Protein AF-A0A0S7EVQ6-F1 (afdb_monomer)

Nearest PDB structures (foldseek):
  8j07-assembly1_7  TM=9.506E-01  e=8.232E-16  Homo sapiens
  8glv-assembly1_Eb  TM=9.507E-01  e=3.143E-10  Chlamydomonas reinhardtii
  8th8-assembly1_H  TM=8.876E-01  e=1.339E-09  Tetrahymena thermophila
  4fgq-assembly1_A  TM=6.217E-01  e=2.090E+00  Legionella pneumophila subsp. pneumophila str. Philadelphia 1

Mean predicted aligned error: 7.77 Å

InterPro domains:
  IPR033551 Dynein regulatory complex subunit 7 [PTHR35249] (19-165)

Secondary structure (DSSP, 8-state):
------------TTSSGGGS-GGGT---HHHHHHHHHHHHHHHHHHHH-TTSPPP-SS-B-TTS-B--GGGG--------TT--SHHHHHHHHHHH-EE---SSTTS--SB---HHHHHHHTEE-HHHHHHHHHHHHHHTT-----------HHHHTT--TT---

Structure (mmCIF, N/CA/C/O backbone):
data_AF-A0A0S7EVQ6-F1
#
_entry.id   AF-A0A0S7EVQ6-F1
#
loop_
_atom_site.group_PDB
_atom_site.id
_atom_site.type_symbol
_atom_site.label_atom_id
_atom_site.label_alt_id
_atom_site.label_comp_id
_atom_site.label_asym_id
_atom_site.label_entity_id
_atom_site.label_seq_id
_atom_site.pdbx_PDB_ins_code
_atom_site.Cartn_x
_atom_site.Cartn_y
_atom_site.Cartn_z
_atom_site.occupancy
_atom_site.B_iso_or_equiv
_atom_site.auth_seq_id
_atom_site.auth_comp_id
_atom_site.auth_asym_id
_atom_site.auth_atom_id
_atom_site.pdbx_PDB_model_num
ATOM 1 N N . MET A 1 1 ? 30.808 -33.243 37.752 1.00 41.38 1 MET A N 1
ATOM 2 C CA . MET A 1 1 ? 29.578 -32.917 37.010 1.00 41.38 1 MET A CA 1
ATOM 3 C C . MET A 1 1 ? 29.299 -31.457 37.298 1.00 41.38 1 MET A C 1
ATOM 5 O O . MET A 1 1 ? 28.732 -31.145 38.333 1.00 41.38 1 MET A O 1
ATOM 9 N N . VAL A 1 2 ? 29.900 -30.579 36.496 1.00 36.91 2 VAL A N 1
ATOM 10 C CA . VAL A 1 2 ? 29.702 -29.131 36.600 1.00 36.91 2 VAL A CA 1
ATOM 11 C C . VAL A 1 2 ? 28.429 -28.853 35.814 1.00 36.91 2 VAL A C 1
ATOM 13 O O . VAL A 1 2 ? 28.379 -29.162 34.627 1.00 36.91 2 VAL A O 1
ATOM 16 N N . MET A 1 3 ? 27.391 -28.408 36.514 1.00 37.72 3 MET A N 1
ATOM 17 C CA . MET A 1 3 ? 26.160 -27.918 35.906 1.00 37.72 3 MET A CA 1
ATOM 18 C C . MET A 1 3 ? 26.523 -26.588 35.247 1.00 37.72 3 MET A C 1
ATOM 20 O O . MET A 1 3 ? 26.831 -25.630 35.948 1.00 37.72 3 MET A O 1
ATOM 24 N N . LEU A 1 4 ? 26.612 -26.579 33.919 1.00 42.66 4 LEU A N 1
ATOM 25 C CA . LEU A 1 4 ? 26.649 -25.342 33.152 1.00 42.66 4 LEU A CA 1
ATOM 26 C C . LEU A 1 4 ? 25.225 -24.791 33.204 1.00 42.66 4 LEU A C 1
ATOM 28 O O . LEU A 1 4 ? 24.315 -25.401 32.649 1.00 42.66 4 LEU A O 1
ATOM 32 N N . GLU A 1 5 ? 25.031 -23.726 33.974 1.00 43.53 5 GLU A N 1
ATOM 33 C CA . GLU A 1 5 ? 23.829 -22.906 33.890 1.00 43.53 5 GLU A CA 1
ATOM 34 C C . GLU A 1 5 ? 23.879 -22.214 32.524 1.00 43.53 5 GLU A C 1
ATOM 36 O O . GLU A 1 5 ? 24.819 -21.479 32.226 1.00 43.53 5 GLU A O 1
ATOM 41 N N . GLU A 1 6 ? 22.930 -22.562 31.656 1.00 42.75 6 GLU A N 1
ATOM 42 C CA . GLU A 1 6 ? 22.693 -21.863 30.398 1.00 42.75 6 GLU A CA 1
ATOM 43 C C . GLU A 1 6 ? 22.116 -20.488 30.756 1.00 42.75 6 GLU A C 1
ATOM 45 O O . GLU A 1 6 ? 21.001 -20.387 31.266 1.00 42.75 6 GLU A O 1
ATOM 50 N N . GLU A 1 7 ? 22.914 -19.436 30.568 1.00 41.28 7 GLU A N 1
ATOM 51 C CA . GLU A 1 7 ? 22.431 -18.057 30.575 1.00 41.28 7 GLU A CA 1
ATOM 52 C C . GLU A 1 7 ? 21.547 -17.871 29.332 1.00 41.28 7 GLU A C 1
ATOM 54 O O . GLU A 1 7 ? 22.030 -17.920 28.201 1.00 41.28 7 GLU A O 1
ATOM 59 N N . GLU A 1 8 ? 20.237 -17.712 29.539 1.00 41.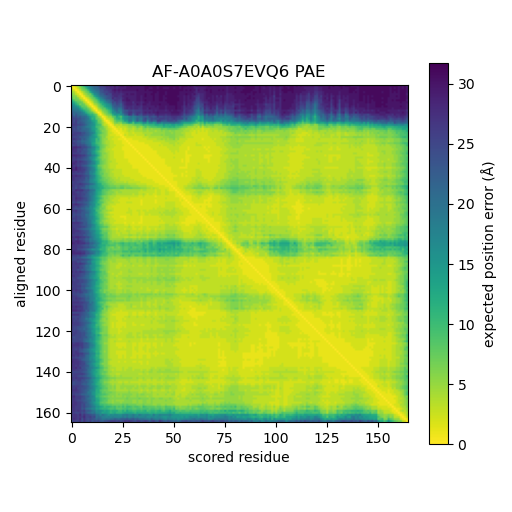69 8 GLU A N 1
ATOM 60 C CA . GLU A 1 8 ? 19.323 -17.223 28.506 1.00 41.69 8 GLU A CA 1
ATOM 61 C C . GLU A 1 8 ? 19.697 -15.766 28.193 1.00 41.69 8 GLU A C 1
ATOM 63 O O . GLU A 1 8 ? 19.465 -14.859 28.995 1.00 41.69 8 GLU A O 1
ATOM 68 N N . GLU A 1 9 ? 20.315 -15.544 27.032 1.00 39.81 9 GLU A N 1
ATOM 69 C CA . GLU A 1 9 ? 20.473 -14.213 26.448 1.00 39.81 9 GLU A CA 1
ATOM 70 C C . GLU A 1 9 ? 19.084 -13.698 26.028 1.00 39.81 9 GLU A C 1
ATOM 72 O O . GLU A 1 9 ? 18.584 -14.002 24.945 1.00 39.81 9 GLU A O 1
ATOM 77 N N . GLU A 1 10 ? 18.432 -12.922 26.899 1.00 42.91 10 GLU A N 1
ATOM 78 C CA . GLU A 1 10 ? 17.358 -12.015 26.486 1.00 42.91 10 GLU A CA 1
ATOM 79 C C . GLU A 1 10 ? 17.981 -10.913 25.610 1.00 42.91 10 GLU A C 1
ATOM 81 O O . GLU A 1 10 ? 18.493 -9.909 26.110 1.00 42.91 10 GLU A O 1
ATOM 86 N N . GLU A 1 11 ? 17.997 -11.125 24.290 1.00 45.09 11 GLU A N 1
ATOM 87 C CA . GLU A 1 11 ? 18.403 -10.100 23.325 1.00 45.09 11 GLU A CA 1
ATOM 88 C C . GLU A 1 11 ? 17.513 -8.846 23.460 1.00 45.09 11 GL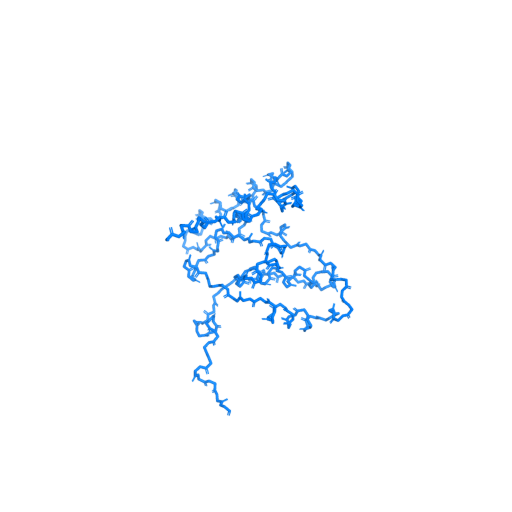U A C 1
ATOM 90 O O . GLU A 1 11 ? 16.284 -8.903 23.520 1.00 45.09 11 GLU A O 1
ATOM 95 N N . GLU A 1 12 ? 18.168 -7.687 23.538 1.00 45.75 12 GLU A N 1
ATOM 96 C CA . GLU A 1 12 ? 17.603 -6.367 23.826 1.00 45.75 12 GLU A CA 1
ATOM 97 C C . GLU A 1 12 ? 16.558 -5.875 22.792 1.00 45.75 12 GLU A C 1
ATOM 99 O O . GLU A 1 12 ? 16.863 -5.088 21.895 1.00 45.75 12 GLU A O 1
ATOM 104 N N . ASP A 1 13 ? 15.279 -6.207 22.977 1.00 45.25 13 ASP A N 1
ATOM 105 C CA . ASP A 1 13 ? 14.161 -5.692 22.154 1.00 45.25 13 ASP A CA 1
ATOM 106 C C . ASP A 1 13 ? 13.748 -4.227 22.469 1.00 45.25 13 ASP A C 1
ATOM 108 O O . ASP A 1 13 ? 12.802 -3.675 21.900 1.00 45.25 13 ASP A O 1
ATOM 112 N N . VAL A 1 14 ? 14.445 -3.544 23.383 1.00 47.75 14 VAL A N 1
ATOM 113 C CA . VAL A 1 14 ? 13.978 -2.277 23.993 1.00 47.75 14 VAL A CA 1
ATOM 114 C C . VAL A 1 14 ? 14.429 -1.010 23.233 1.00 47.75 14 VAL A C 1
ATOM 116 O O . VAL A 1 14 ? 13.943 0.088 23.504 1.00 47.75 14 VAL A O 1
ATOM 119 N N . SER A 1 15 ? 15.310 -1.106 22.232 1.00 54.78 15 SER A N 1
ATOM 120 C CA . SER A 1 15 ? 15.931 0.078 21.598 1.00 54.78 15 SER A CA 1
ATOM 121 C C . SER A 1 15 ? 15.281 0.562 20.288 1.00 54.78 15 SER A C 1
ATOM 123 O O . SER A 1 15 ? 15.458 1.719 19.900 1.00 54.78 15 SER A O 1
ATOM 125 N N . ILE A 1 16 ? 14.495 -0.276 19.606 1.00 56.53 16 ILE A N 1
ATOM 126 C CA . ILE A 1 16 ? 13.995 0.020 18.249 1.00 56.53 16 ILE A CA 1
ATOM 127 C C . ILE A 1 16 ? 12.686 0.814 18.282 1.00 56.53 16 ILE A C 1
ATOM 129 O O . ILE A 1 16 ? 12.425 1.615 17.376 1.00 56.53 16 ILE A O 1
ATOM 133 N N . ASP A 1 17 ? 11.883 0.660 19.340 1.00 56.53 17 ASP A N 1
ATOM 134 C CA . ASP A 1 17 ? 10.560 1.281 19.386 1.00 56.53 17 ASP A CA 1
ATOM 135 C C . ASP A 1 17 ? 10.625 2.827 19.469 1.00 56.53 17 ASP A C 1
ATOM 137 O O . ASP A 1 17 ? 9.714 3.535 19.037 1.00 56.53 17 ASP A O 1
ATOM 141 N N . LEU A 1 18 ? 11.751 3.367 19.950 1.00 61.62 18 LEU A N 1
ATOM 142 C CA . LEU A 1 18 ? 12.025 4.807 20.066 1.00 61.62 18 LEU A CA 1
ATOM 143 C C . LEU A 1 18 ? 12.422 5.479 18.738 1.00 61.62 18 LEU A C 1
ATOM 145 O O . LEU A 1 18 ? 12.357 6.702 18.634 1.00 61.62 18 LEU A O 1
ATOM 149 N N . LEU A 1 19 ? 12.827 4.708 17.723 1.00 75.44 19 LEU A N 1
ATOM 150 C CA . LEU A 1 19 ? 13.239 5.229 16.409 1.00 75.44 19 LEU A CA 1
ATOM 151 C C . LEU A 1 19 ? 12.075 5.346 15.419 1.00 75.44 19 LEU A C 1
ATOM 153 O O . LEU A 1 19 ? 12.250 5.851 14.308 1.00 75.44 19 LEU A O 1
ATOM 157 N N . ILE A 1 20 ? 10.892 4.860 15.790 1.00 79.44 20 ILE A N 1
ATOM 158 C CA . ILE A 1 20 ? 9.725 4.868 14.915 1.00 79.44 20 ILE A CA 1
ATOM 159 C C . ILE A 1 20 ? 9.053 6.239 14.983 1.00 79.44 20 ILE A C 1
ATOM 161 O O . ILE A 1 20 ? 8.691 6.690 16.071 1.00 79.44 20 ILE A O 1
ATOM 165 N N . PRO A 1 21 ? 8.820 6.890 13.831 1.00 85.75 21 PRO A N 1
ATOM 166 C CA . PRO A 1 21 ? 8.101 8.151 13.787 1.00 85.75 21 PRO A CA 1
ATOM 167 C C . PRO A 1 21 ? 6.714 8.072 14.437 1.00 85.75 21 PRO A C 1
ATOM 169 O O . PRO A 1 21 ? 5.920 7.182 14.133 1.00 85.75 21 PRO A O 1
ATOM 172 N N . GLU A 1 22 ? 6.390 9.085 15.239 1.00 87.56 22 GLU A N 1
ATOM 173 C CA . GLU A 1 22 ? 5.087 9.254 15.898 1.00 87.56 22 GLU A CA 1
ATOM 174 C C . GLU A 1 22 ? 3.863 9.074 14.970 1.00 87.56 22 GLU A C 1
ATOM 176 O O . GLU A 1 22 ? 2.893 8.443 15.393 1.00 87.56 22 GLU A O 1
ATOM 181 N N . PRO A 1 23 ? 3.882 9.500 13.684 1.00 88.31 23 PRO A N 1
ATOM 182 C CA . PRO A 1 23 ? 2.758 9.281 12.772 1.00 88.31 23 PRO A CA 1
ATOM 183 C C . PRO A 1 23 ? 2.382 7.814 12.542 1.00 88.31 23 PRO A C 1
ATOM 185 O O . PRO A 1 23 ? 1.293 7.555 12.040 1.00 88.31 23 PRO A O 1
ATOM 188 N N . TYR A 1 24 ? 3.244 6.847 12.862 1.00 88.31 24 TYR A N 1
ATOM 189 C CA . TYR A 1 24 ? 2.884 5.430 12.799 1.00 88.31 24 TYR A CA 1
ATOM 190 C C . TYR A 1 24 ? 2.087 4.968 14.023 1.00 88.31 24 TYR A C 1
ATOM 192 O O . TYR A 1 24 ? 1.304 4.028 13.909 1.00 88.31 24 TYR A O 1
ATOM 200 N N . LYS A 1 25 ? 2.249 5.639 15.168 1.00 92.06 25 LYS A N 1
ATOM 201 C CA . LYS A 1 25 ? 1.649 5.262 16.455 1.00 92.06 25 LYS A CA 1
ATOM 202 C C . LYS A 1 25 ? 0.397 6.065 16.798 1.00 92.06 25 LYS A C 1
ATOM 204 O O . LYS A 1 25 ? -0.419 5.617 17.599 1.00 92.06 25 LYS A O 1
ATOM 209 N N . SER A 1 26 ? 0.205 7.221 16.170 1.00 94.12 26 SER A N 1
ATOM 210 C CA . SER A 1 26 ? -0.959 8.069 16.406 1.00 94.12 26 SER A CA 1
ATOM 211 C C . SER A 1 26 ? -1.499 8.705 15.124 1.00 94.12 26 SER A C 1
ATOM 213 O O . SER A 1 26 ? -0.855 8.725 14.070 1.00 94.12 26 SER A O 1
ATOM 215 N N . ASN A 1 27 ? -2.745 9.177 15.200 1.00 95.38 27 ASN A N 1
ATOM 216 C CA . ASN A 1 27 ? -3.388 9.965 14.156 1.00 95.38 27 ASN A CA 1
ATOM 217 C C . ASN A 1 27 ? -3.464 11.427 14.593 1.00 95.38 27 ASN A C 1
ATOM 219 O O . ASN A 1 27 ? -3.763 11.745 15.740 1.00 95.38 27 ASN A O 1
ATOM 223 N N . SER A 1 28 ? -3.229 12.326 13.649 1.00 95.75 28 SER A N 1
ATOM 224 C CA . SER A 1 28 ? -3.575 13.735 13.783 1.00 95.75 28 SER A CA 1
ATOM 225 C C . SER A 1 28 ? -5.091 13.940 13.693 1.00 95.75 28 SER A C 1
ATOM 227 O O . SER A 1 28 ? -5.798 13.147 13.075 1.00 95.75 28 SER A O 1
ATOM 229 N N . GLN A 1 29 ? -5.591 15.077 14.191 1.00 96.75 29 GLN A N 1
ATOM 230 C CA . GLN A 1 29 ? -7.016 15.443 14.079 1.00 96.75 29 GLN A CA 1
ATOM 231 C C . GLN A 1 29 ? -7.532 15.418 12.627 1.00 96.75 29 GLN A C 1
ATOM 233 O O . GLN A 1 29 ? -8.691 15.106 12.369 1.00 96.75 29 GLN A O 1
ATOM 238 N N . LYS A 1 30 ? -6.664 15.735 11.653 1.00 95.75 30 LYS A N 1
ATOM 239 C CA . LYS A 1 30 ? -7.008 15.673 10.225 1.00 95.75 30 LYS A CA 1
ATOM 240 C C . LYS A 1 30 ? -7.171 14.233 9.739 1.00 95.75 30 LYS A C 1
ATOM 242 O O . LYS A 1 30 ? -8.085 13.962 8.967 1.00 95.75 30 LYS A O 1
ATOM 247 N N . GLU A 1 31 ? -6.292 13.328 10.169 1.00 95.88 31 GLU A N 1
ATOM 248 C CA . GLU A 1 31 ? -6.392 11.900 9.846 1.00 95.88 31 GLU A CA 1
ATOM 249 C C . GLU A 1 31 ? -7.622 11.274 10.508 1.00 95.88 31 GLU A C 1
ATOM 251 O O . GLU A 1 31 ? -8.333 10.521 9.851 1.00 95.88 31 GLU A O 1
ATOM 256 N N . GLU A 1 32 ? -7.923 11.628 11.760 1.00 97.25 32 GLU A N 1
ATOM 257 C CA . GLU A 1 32 ? -9.134 11.170 12.454 1.00 97.25 32 GLU A CA 1
ATOM 258 C C . GLU A 1 32 ? -10.403 11.585 11.708 1.00 97.25 32 GLU A C 1
ATOM 260 O O . GLU A 1 32 ? -11.241 10.737 11.402 1.00 97.25 32 GLU A O 1
ATOM 265 N N . HIS A 1 33 ? -10.508 12.857 11.316 1.00 97.25 33 HIS A N 1
ATOM 266 C CA . HIS A 1 33 ? -11.653 13.329 10.542 1.00 97.25 33 HIS A CA 1
ATOM 267 C C . HIS A 1 33 ? -11.785 12.608 9.191 1.00 97.25 33 HIS A C 1
ATOM 269 O O . HIS A 1 33 ? -12.882 12.257 8.756 1.00 97.25 33 HIS A O 1
ATOM 275 N N . LEU A 1 34 ? -10.662 12.335 8.526 1.00 96.69 34 LEU A N 1
ATOM 276 C CA . LEU A 1 34 ? -10.659 11.600 7.266 1.00 96.69 34 LEU A CA 1
ATOM 277 C C . LEU A 1 34 ? -11.125 10.146 7.458 1.00 96.69 34 LEU A C 1
ATOM 279 O O . LEU A 1 34 ? -11.878 9.627 6.632 1.00 96.69 34 LEU A O 1
ATOM 283 N N . LEU A 1 35 ? -10.737 9.500 8.560 1.00 97.25 35 LEU A N 1
ATOM 284 C CA . LEU A 1 35 ? -11.214 8.163 8.918 1.00 97.25 35 LEU A CA 1
ATOM 285 C C . LEU A 1 35 ? -12.725 8.144 9.176 1.00 97.25 35 LEU A C 1
ATOM 287 O O . LEU A 1 35 ? -13.394 7.227 8.707 1.00 97.25 35 LEU A O 1
ATOM 291 N N . GLU A 1 36 ? -13.281 9.154 9.850 1.00 97.56 36 GLU A N 1
ATOM 292 C CA . GLU A 1 36 ? -14.735 9.287 10.040 1.00 97.56 36 GLU A CA 1
ATOM 293 C C . GLU A 1 36 ? -15.474 9.390 8.698 1.00 97.56 36 GLU A C 1
ATOM 295 O O . GLU A 1 36 ? -16.504 8.739 8.485 1.00 97.56 36 GLU A O 1
ATOM 300 N N . MET A 1 37 ? -14.936 10.176 7.759 1.00 97.38 37 MET A N 1
ATOM 301 C CA . MET A 1 37 ? -15.487 10.290 6.407 1.00 97.38 37 MET A CA 1
ATOM 302 C C . MET A 1 37 ? -15.431 8.951 5.662 1.00 97.38 37 MET A C 1
ATOM 304 O O . MET A 1 37 ? -16.428 8.540 5.063 1.00 97.38 37 MET A O 1
ATOM 308 N N . ALA A 1 38 ? -14.292 8.256 5.721 1.00 97.00 38 ALA A N 1
ATOM 309 C CA . ALA A 1 38 ? -14.106 6.955 5.085 1.00 97.00 38 ALA A CA 1
ATOM 310 C C . ALA A 1 38 ? -15.049 5.891 5.668 1.00 97.00 38 ALA A C 1
ATOM 312 O O . ALA A 1 38 ? -15.656 5.123 4.923 1.00 97.00 38 ALA A O 1
ATOM 313 N N . GLU A 1 39 ? -15.231 5.879 6.988 1.00 96.44 39 GLU A N 1
ATOM 314 C CA . GLU A 1 39 ? -16.134 4.957 7.673 1.00 96.44 39 GLU A CA 1
ATOM 315 C C . GLU A 1 39 ? -17.597 5.209 7.281 1.00 96.44 39 GLU A C 1
ATOM 317 O O . GLU A 1 39 ? -18.335 4.275 6.955 1.00 96.44 39 GLU A O 1
ATOM 322 N N . ASN A 1 40 ? -18.019 6.474 7.235 1.00 97.50 40 ASN A N 1
ATOM 323 C CA . ASN A 1 40 ? -19.360 6.839 6.780 1.00 97.50 40 ASN A CA 1
ATOM 324 C C . ASN A 1 40 ? -19.598 6.460 5.316 1.00 97.50 40 ASN A C 1
ATOM 326 O O . ASN A 1 40 ? -20.668 5.940 4.988 1.00 97.50 40 ASN A O 1
ATOM 330 N N . PHE A 1 41 ? -18.606 6.662 4.450 1.00 97.56 41 PHE A N 1
ATOM 331 C CA . PHE A 1 41 ? -18.680 6.234 3.057 1.00 97.56 41 PHE A CA 1
ATOM 332 C C . PHE A 1 41 ? -18.794 4.709 2.939 1.00 97.56 41 PHE A C 1
ATOM 334 O O . PHE A 1 41 ? -19.652 4.215 2.210 1.00 97.56 41 PHE A O 1
ATOM 341 N N . GLN A 1 42 ? -18.003 3.952 3.703 1.00 95.81 42 GLN A N 1
ATOM 342 C CA . GLN A 1 42 ? -18.059 2.490 3.701 1.00 95.81 42 GLN A CA 1
ATOM 343 C C . GLN A 1 42 ? -19.422 1.959 4.151 1.00 95.81 42 GLN A C 1
ATOM 345 O O . GLN A 1 42 ? -19.962 1.055 3.516 1.00 95.81 42 GLN A O 1
ATOM 350 N N . ARG A 1 43 ? -20.018 2.549 5.197 1.00 96.19 43 ARG A N 1
ATOM 351 C CA . ARG A 1 43 ? -21.381 2.207 5.640 1.00 96.19 43 ARG A CA 1
ATOM 352 C C . ARG A 1 43 ? -22.396 2.412 4.517 1.00 96.19 43 ARG A C 1
ATOM 354 O O . ARG A 1 43 ? -23.196 1.521 4.251 1.00 96.19 43 ARG A O 1
ATOM 361 N N . GLN A 1 44 ? -22.353 3.559 3.841 1.00 97.75 44 GLN A N 1
ATOM 362 C CA . GLN A 1 44 ? -23.258 3.853 2.725 1.00 97.75 44 GLN A CA 1
ATOM 363 C C . GLN A 1 44 ? -23.037 2.902 1.544 1.00 97.75 44 GLN A C 1
ATOM 365 O O . GLN A 1 44 ? -24.003 2.386 0.988 1.00 97.75 44 GLN A O 1
ATOM 370 N N . TYR A 1 45 ? -21.780 2.619 1.198 1.00 97.19 45 TYR A N 1
ATOM 371 C CA . TYR A 1 45 ? -21.426 1.685 0.133 1.00 97.19 45 TYR A CA 1
ATOM 372 C C . TYR A 1 45 ? -21.986 0.282 0.395 1.00 97.19 45 TYR A C 1
ATOM 374 O O . TYR A 1 45 ? -22.628 -0.289 -0.482 1.00 97.19 45 TYR A O 1
ATOM 382 N N . LEU A 1 46 ? -21.810 -0.246 1.609 1.00 95.88 46 LEU A N 1
ATOM 383 C CA . LEU A 1 46 ? -22.308 -1.574 1.980 1.00 95.88 46 LEU A CA 1
ATOM 384 C C . LEU A 1 46 ? -23.840 -1.638 2.017 1.00 95.88 46 LEU A C 1
ATOM 386 O O . LEU A 1 46 ? -24.413 -2.663 1.663 1.00 95.88 46 LEU A O 1
ATOM 390 N N . LEU A 1 47 ? -24.515 -0.547 2.397 1.00 96.94 47 LEU A N 1
ATOM 391 C CA . LEU A 1 47 ? -25.979 -0.463 2.343 1.00 96.94 47 LEU A CA 1
ATOM 392 C C . LEU A 1 47 ? -26.509 -0.475 0.902 1.00 96.94 47 LEU A C 1
ATOM 394 O O . LEU A 1 47 ? -27.532 -1.099 0.631 1.00 96.94 47 LEU A O 1
ATOM 398 N N . LEU A 1 48 ? -25.831 0.218 -0.016 1.00 97.75 48 LEU A N 1
ATOM 399 C CA . LEU A 1 48 ? -26.225 0.294 -1.427 1.00 97.75 48 LEU A CA 1
ATOM 400 C C . LEU A 1 48 ? -25.829 -0.959 -2.221 1.00 97.75 48 LEU A C 1
ATOM 402 O O . LEU A 1 48 ? -26.480 -1.299 -3.211 1.00 97.75 48 LEU A O 1
ATOM 406 N N . HIS A 1 49 ? -24.760 -1.638 -1.807 1.00 96.12 49 HIS A N 1
ATOM 407 C CA . HIS A 1 49 ? -24.168 -2.773 -2.508 1.00 96.12 49 HIS A CA 1
ATOM 408 C C . HIS A 1 49 ? -23.813 -3.917 -1.539 1.00 96.12 49 HIS A C 1
ATOM 410 O O . HIS A 1 49 ? -22.630 -4.203 -1.347 1.00 96.12 49 HIS A O 1
ATOM 416 N N . PRO A 1 50 ? -24.814 -4.602 -0.956 1.00 93.94 50 PRO A N 1
ATOM 417 C CA . PRO A 1 50 ? -24.590 -5.612 0.084 1.00 93.94 50 PRO A CA 1
ATOM 418 C C . PRO A 1 50 ? -23.817 -6.845 -0.405 1.00 93.94 50 PRO A C 1
ATOM 420 O O . PRO A 1 50 ? -23.089 -7.453 0.373 1.00 93.94 50 PRO A O 1
ATOM 423 N N . ASP A 1 51 ? -23.933 -7.191 -1.690 1.00 94.94 51 ASP A N 1
ATOM 424 C CA . ASP A 1 51 ? -23.263 -8.361 -2.279 1.00 94.94 51 ASP A CA 1
ATOM 425 C C . ASP A 1 51 ? -21.813 -8.080 -2.712 1.00 94.94 51 ASP A C 1
ATOM 427 O O . ASP A 1 51 ? -21.110 -8.980 -3.175 1.00 94.94 51 ASP A O 1
ATOM 431 N N . ARG A 1 52 ? -21.354 -6.823 -2.626 1.00 91.56 52 ARG A N 1
ATOM 432 C CA . ARG A 1 52 ? -19.994 -6.450 -3.028 1.00 91.56 52 ARG A CA 1
ATOM 433 C C . ARG A 1 52 ? -19.016 -6.607 -1.876 1.00 91.56 52 ARG A C 1
ATOM 435 O O . ARG A 1 52 ? -19.346 -6.406 -0.711 1.00 91.56 52 ARG A O 1
ATOM 442 N N . THR A 1 53 ? -17.767 -6.891 -2.226 1.00 89.19 53 THR A N 1
ATOM 443 C CA . THR A 1 53 ? -16.680 -6.916 -1.253 1.00 89.19 53 THR A CA 1
ATOM 444 C C . THR A 1 53 ? -16.488 -5.539 -0.608 1.00 89.19 53 THR A C 1
ATOM 446 O O . THR A 1 53 ? -16.579 -4.514 -1.300 1.00 89.19 53 THR A O 1
ATOM 449 N N . PRO A 1 54 ? -16.230 -5.487 0.713 1.00 91.69 54 PRO A N 1
ATOM 450 C CA . PRO A 1 54 ? -15.892 -4.245 1.391 1.00 91.69 54 PRO A CA 1
ATOM 451 C C . PRO A 1 54 ? -14.639 -3.603 0.797 1.00 91.69 54 PRO A C 1
ATOM 453 O O . PRO A 1 54 ? -13.698 -4.286 0.393 1.00 91.69 54 PRO A O 1
ATOM 456 N N . LEU A 1 55 ? -14.626 -2.274 0.776 1.00 93.69 55 LEU A N 1
ATOM 457 C CA . LEU A 1 55 ? -13.484 -1.500 0.305 1.00 93.69 55 LEU A CA 1
ATOM 458 C C . LEU A 1 55 ? -12.376 -1.478 1.369 1.00 93.69 55 LEU A C 1
ATOM 460 O O . LEU A 1 55 ? -12.651 -1.360 2.564 1.00 93.69 55 LEU A O 1
ATOM 464 N N . LEU A 1 56 ? -11.118 -1.536 0.929 1.00 94.94 56 LEU A N 1
ATOM 465 C CA . LEU A 1 56 ? -9.948 -1.366 1.791 1.00 94.94 56 LEU A CA 1
ATOM 466 C C . LEU A 1 56 ? -9.684 0.128 2.018 1.00 94.94 56 LEU A C 1
ATOM 468 O O . LEU A 1 56 ? -8.832 0.710 1.357 1.00 94.94 56 LEU A O 1
ATOM 472 N N . LEU A 1 57 ? -10.450 0.775 2.900 1.00 96.06 57 LEU A N 1
ATOM 473 C CA . LEU A 1 57 ? -10.324 2.222 3.126 1.00 96.06 57 LEU A CA 1
ATOM 474 C C . LEU A 1 57 ? -9.472 2.579 4.341 1.00 96.06 57 LEU A C 1
ATOM 476 O O . LEU A 1 57 ? -8.717 3.545 4.278 1.00 96.06 57 LEU A O 1
ATOM 480 N N . TYR A 1 58 ? -9.600 1.836 5.440 1.00 95.75 58 TYR A N 1
ATOM 481 C CA . TYR A 1 58 ? -8.931 2.148 6.706 1.00 95.75 58 TYR A CA 1
ATOM 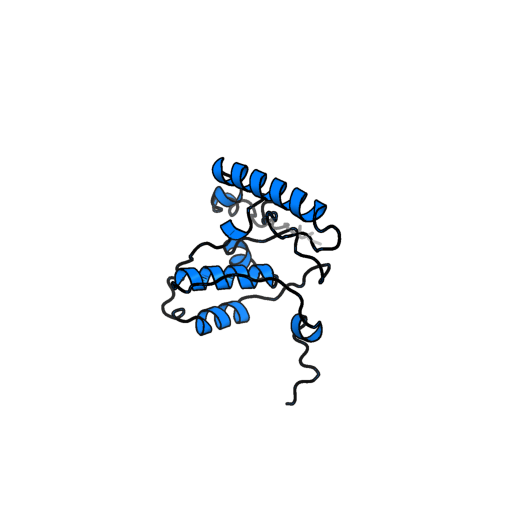482 C C . TYR A 1 58 ? -8.300 0.915 7.385 1.00 95.75 58 TYR A C 1
ATOM 484 O O . TYR A 1 58 ? -8.672 0.578 8.511 1.00 95.75 58 TYR A O 1
ATOM 492 N N . PRO A 1 59 ? -7.364 0.199 6.733 1.00 96.06 59 PRO A N 1
ATOM 493 C CA . PRO A 1 59 ? -6.669 -0.908 7.388 1.00 96.06 59 PRO A CA 1
ATOM 494 C C . PRO A 1 59 ? -5.921 -0.451 8.650 1.00 96.06 59 PRO A C 1
ATOM 496 O O . PRO A 1 59 ? -5.578 0.728 8.805 1.00 96.06 59 PRO A O 1
ATOM 499 N N . VAL A 1 60 ? -5.661 -1.391 9.559 1.00 96.75 60 VAL A N 1
ATOM 500 C CA . VAL A 1 60 ? -4.748 -1.145 10.685 1.00 96.75 60 VAL A CA 1
ATOM 501 C C . VAL A 1 60 ? -3.309 -1.393 10.243 1.00 96.75 60 VAL A C 1
ATOM 503 O O . VAL A 1 60 ? -3.039 -2.311 9.474 1.00 96.75 60 VAL A O 1
ATOM 506 N N . ASN A 1 61 ? -2.382 -0.564 10.697 1.00 95.12 61 ASN A N 1
ATOM 507 C CA . ASN A 1 61 ? -0.963 -0.775 10.434 1.00 95.12 61 ASN A CA 1
ATOM 508 C C . ASN A 1 61 ? -0.352 -1.787 11.421 1.00 95.12 61 ASN A C 1
ATOM 510 O O . ASN A 1 61 ? -1.040 -2.343 12.282 1.00 95.12 61 ASN A O 1
ATOM 514 N N . GLU A 1 62 ? 0.959 -1.988 11.323 1.00 94.06 62 GLU A N 1
ATOM 515 C CA . GLU A 1 62 ? 1.741 -2.875 12.186 1.00 94.06 62 GLU A CA 1
ATOM 516 C C . GLU A 1 62 ? 1.716 -2.487 13.681 1.00 94.06 62 GLU A C 1
ATOM 518 O O . GLU A 1 62 ? 1.948 -3.339 14.533 1.00 94.06 62 GLU A O 1
ATOM 523 N N . TYR A 1 63 ? 1.363 -1.239 14.016 1.00 93.00 63 TYR A N 1
ATOM 524 C CA . TYR A 1 63 ? 1.192 -0.752 15.395 1.00 93.00 63 TYR A CA 1
ATOM 525 C C . TYR A 1 63 ? -0.275 -0.753 15.856 1.00 93.00 63 TYR A C 1
ATOM 527 O O . TYR A 1 63 ? -0.602 -0.199 16.903 1.00 93.00 63 TYR A O 1
ATOM 535 N N . GLY A 1 64 ? -1.186 -1.341 15.074 1.00 94.75 64 GLY A N 1
ATOM 536 C CA . GLY A 1 64 ? -2.612 -1.412 15.404 1.00 94.75 64 GLY A CA 1
ATOM 537 C C . GLY A 1 64 ? -3.380 -0.100 15.204 1.00 94.75 64 GLY A C 1
ATOM 538 O O . GLY A 1 64 ? -4.532 0.017 15.623 1.00 94.75 64 GLY A O 1
ATOM 539 N N . VAL A 1 65 ? -2.782 0.891 14.545 1.00 96.00 65 VAL A N 1
ATOM 540 C CA . VAL A 1 65 ? -3.397 2.194 14.280 1.00 96.00 65 VAL A CA 1
ATOM 541 C C . VAL A 1 65 ? -4.127 2.144 12.946 1.00 96.00 65 VAL A C 1
ATOM 543 O O . VAL A 1 65 ? -3.544 1.815 11.914 1.00 96.00 65 VAL A O 1
ATOM 546 N N . ARG A 1 66 ? -5.415 2.509 12.945 1.00 96.38 66 ARG A N 1
ATOM 547 C CA . ARG A 1 66 ? -6.187 2.671 11.703 1.00 96.38 66 ARG A CA 1
ATOM 548 C C . ARG A 1 66 ? -5.612 3.827 10.896 1.00 96.38 66 ARG A C 1
ATOM 550 O O . ARG A 1 66 ? -5.547 4.949 11.402 1.00 96.38 66 ARG A O 1
ATOM 557 N N . LYS A 1 67 ? -5.248 3.563 9.646 1.00 95.19 67 LYS A N 1
ATOM 558 C CA . LYS A 1 67 ? -4.751 4.563 8.700 1.00 95.19 67 LYS A CA 1
ATOM 559 C C . LYS A 1 67 ? -5.598 4.538 7.447 1.00 95.19 67 LYS A C 1
ATOM 561 O O . LYS A 1 67 ? -5.968 3.473 6.967 1.00 95.19 67 LYS A O 1
ATOM 566 N N . PHE A 1 68 ? -5.900 5.710 6.899 1.00 95.44 68 PHE A N 1
ATOM 567 C CA . PHE A 1 68 ? -6.561 5.761 5.603 1.00 95.44 68 PHE A CA 1
ATOM 568 C C . PHE A 1 68 ? -5.606 5.252 4.532 1.00 95.44 68 PHE A C 1
ATOM 570 O O . PHE A 1 68 ? -4.486 5.753 4.436 1.00 95.44 68 PHE A O 1
ATOM 577 N N . VAL A 1 69 ? -6.039 4.293 3.720 1.00 94.25 69 VAL A N 1
ATOM 578 C CA . VAL A 1 69 ? -5.172 3.534 2.809 1.00 94.25 69 VAL A CA 1
ATOM 579 C C . VAL A 1 69 ? -4.289 4.439 1.946 1.00 94.25 69 VAL A C 1
ATOM 581 O O . VAL A 1 69 ? -3.088 4.213 1.852 1.00 94.25 69 VAL A O 1
ATOM 584 N N . SER A 1 70 ? -4.822 5.539 1.408 1.00 91.38 70 SER A N 1
ATOM 585 C CA . SER A 1 70 ? -4.058 6.436 0.532 1.00 91.38 70 SER A CA 1
ATOM 586 C C . SER A 1 70 ? -2.960 7.216 1.260 1.00 91.38 70 SER A C 1
ATOM 588 O O . SER A 1 70 ? -2.037 7.689 0.614 1.00 91.38 70 SER A O 1
ATOM 590 N N . THR A 1 71 ? -3.012 7.335 2.592 1.00 90.62 71 THR A N 1
ATOM 591 C CA . THR A 1 71 ? -1.942 7.984 3.378 1.00 90.62 71 THR A CA 1
ATOM 592 C C . THR A 1 71 ? -0.673 7.139 3.482 1.00 90.62 71 THR A C 1
ATOM 594 O O . THR A 1 71 ? 0.375 7.665 3.865 1.00 90.62 71 THR A O 1
ATOM 597 N N . THR A 1 72 ? -0.754 5.854 3.120 1.00 88.69 72 THR A N 1
ATOM 598 C CA . THR A 1 72 ? 0.404 4.954 3.028 1.00 88.69 72 THR A CA 1
ATOM 599 C C . THR A 1 72 ? 1.238 5.193 1.767 1.00 88.69 72 THR A C 1
ATOM 601 O O . THR A 1 72 ? 2.428 4.888 1.765 1.00 88.69 72 THR A O 1
ATOM 604 N N . LEU A 1 73 ? 0.654 5.805 0.729 1.00 91.56 73 LEU A N 1
ATOM 605 C CA . LEU A 1 73 ? 1.354 6.197 -0.492 1.00 91.56 73 LEU A CA 1
ATOM 606 C C . LEU A 1 73 ? 2.056 7.538 -0.267 1.00 91.56 73 LEU A C 1
ATOM 608 O O . LEU A 1 73 ? 1.439 8.601 -0.357 1.00 91.56 73 LEU A O 1
ATOM 612 N N . ARG A 1 74 ? 3.353 7.496 0.048 1.00 88.12 74 ARG A N 1
ATOM 613 C CA . ARG A 1 74 ? 4.175 8.695 0.244 1.00 88.12 74 ARG A CA 1
ATOM 614 C C . ARG A 1 74 ? 5.319 8.718 -0.763 1.00 88.12 74 ARG A C 1
ATOM 616 O O . ARG A 1 74 ? 6.150 7.818 -0.702 1.00 88.12 74 ARG A O 1
ATOM 623 N N . PRO A 1 75 ? 5.431 9.739 -1.630 1.00 92.31 75 PRO A N 1
ATOM 624 C CA . PRO A 1 75 ? 6.565 9.853 -2.543 1.00 92.31 75 PRO A CA 1
ATOM 625 C C . PRO A 1 75 ? 7.880 9.635 -1.789 1.00 92.31 75 PRO A C 1
ATOM 627 O O . PRO A 1 75 ? 8.177 10.349 -0.830 1.00 92.31 75 PRO A O 1
ATOM 630 N N . THR A 1 76 ? 8.597 8.574 -2.151 1.00 88.19 76 THR A N 1
ATOM 631 C CA . THR A 1 76 ? 9.800 8.136 -1.442 1.00 88.19 76 THR A CA 1
ATOM 632 C C . THR A 1 76 ? 10.998 8.349 -2.345 1.00 88.19 76 THR A C 1
ATOM 634 O O . THR A 1 76 ? 11.128 7.691 -3.375 1.00 88.19 76 THR A O 1
ATOM 637 N N . GLU A 1 77 ? 11.878 9.267 -1.959 1.00 84.88 77 GLU A N 1
ATOM 638 C CA . GLU A 1 77 ? 13.160 9.438 -2.634 1.00 84.88 77 GLU A CA 1
ATOM 639 C C . GLU A 1 77 ? 14.062 8.253 -2.291 1.00 84.88 77 GLU A C 1
ATOM 641 O O . GLU A 1 77 ? 14.332 7.974 -1.123 1.00 84.88 77 GLU A O 1
ATOM 646 N N . THR A 1 78 ? 14.516 7.532 -3.312 1.00 79.19 78 THR A N 1
ATOM 647 C CA . THR A 1 78 ? 15.347 6.337 -3.132 1.00 79.19 78 THR A CA 1
ATOM 648 C C . THR A 1 78 ? 16.758 6.674 -2.663 1.00 79.19 78 THR A C 1
ATOM 650 O O . THR A 1 78 ? 17.388 5.859 -1.997 1.00 79.19 78 THR A O 1
ATOM 653 N N . GLY A 1 79 ? 17.285 7.842 -3.053 1.00 82.12 79 GLY A N 1
ATOM 654 C CA . GLY A 1 79 ? 18.693 8.214 -2.859 1.00 82.12 79 GLY A CA 1
ATOM 655 C C . GLY A 1 79 ? 19.690 7.316 -3.610 1.00 82.12 79 GLY A C 1
ATOM 656 O O . GLY A 1 79 ? 20.897 7.525 -3.505 1.00 82.12 79 GLY A O 1
ATOM 657 N N . LEU A 1 80 ? 19.190 6.338 -4.370 1.00 84.50 80 LEU A N 1
ATOM 658 C CA . LEU A 1 80 ? 19.955 5.346 -5.116 1.00 84.50 80 LEU A CA 1
ATOM 659 C C . LEU A 1 80 ? 19.964 5.741 -6.589 1.00 84.50 80 LEU A C 1
ATOM 661 O O . LEU A 1 80 ? 18.915 5.882 -7.223 1.00 84.50 80 LEU A O 1
ATOM 665 N N . TRP A 1 81 ? 21.161 5.925 -7.135 1.00 85.50 81 TRP A N 1
ATOM 666 C CA . TRP A 1 81 ? 21.338 6.337 -8.525 1.00 85.50 81 TRP A CA 1
ATOM 667 C C . TRP A 1 81 ? 20.942 5.223 -9.502 1.00 85.50 81 TRP A C 1
ATOM 669 O O . TRP A 1 81 ? 20.667 5.516 -10.658 1.00 85.50 81 TRP A O 1
ATOM 679 N N . GLU A 1 82 ? 20.871 3.975 -9.039 1.00 87.25 82 GLU A N 1
ATOM 680 C CA . GLU A 1 82 ? 20.452 2.801 -9.806 1.00 87.25 82 GLU A CA 1
ATOM 681 C C . GLU A 1 82 ? 18.930 2.698 -9.989 1.00 87.25 82 GLU A C 1
ATOM 683 O O . GLU A 1 82 ? 18.473 1.895 -10.793 1.00 87.25 82 GLU A O 1
ATOM 688 N N . LEU A 1 83 ? 18.134 3.466 -9.237 1.00 90.38 83 LEU A N 1
ATOM 689 C CA . LEU A 1 83 ? 16.669 3.402 -9.268 1.00 90.38 83 LEU A CA 1
ATOM 690 C C . LEU A 1 83 ? 16.101 4.646 -9.954 1.00 90.38 83 LEU A C 1
ATOM 692 O O . LEU A 1 83 ? 15.602 5.548 -9.285 1.00 90.38 83 LEU A O 1
ATOM 696 N N . GLN A 1 84 ? 16.218 4.720 -11.280 1.00 89.88 84 GLN A N 1
ATOM 697 C CA . GLN A 1 84 ? 15.785 5.870 -12.092 1.00 89.88 84 GLN A CA 1
ATOM 698 C C . GLN A 1 84 ? 14.556 5.560 -12.955 1.00 89.88 84 GLN A C 1
ATOM 700 O O . GLN A 1 84 ? 13.883 6.467 -13.448 1.00 89.88 84 GLN A O 1
ATOM 705 N N . SER A 1 85 ? 14.251 4.282 -13.155 1.00 94.81 85 SER A N 1
ATOM 706 C CA . SER A 1 85 ? 13.168 3.802 -14.006 1.00 94.81 85 SER A CA 1
ATOM 707 C C . SER A 1 85 ? 12.212 2.880 -13.258 1.00 94.81 85 SER A C 1
ATOM 709 O O . SER A 1 85 ? 12.546 2.275 -12.237 1.00 94.81 85 SER A O 1
ATOM 711 N N . TRP A 1 86 ? 10.999 2.736 -13.796 1.00 95.31 86 TRP 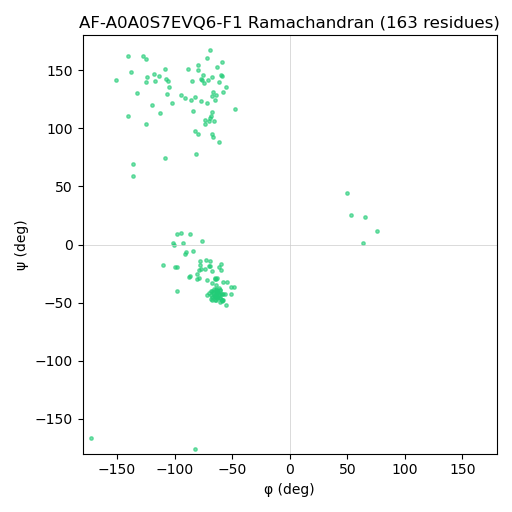A N 1
ATOM 712 C CA . TRP A 1 86 ? 10.014 1.836 -13.205 1.00 95.31 86 TRP A CA 1
ATOM 713 C C . TRP A 1 86 ? 10.458 0.371 -13.257 1.00 95.31 86 TRP A C 1
ATOM 715 O O . TRP A 1 86 ? 10.101 -0.400 -12.369 1.00 95.31 86 TRP A O 1
ATOM 725 N N . GLN A 1 87 ? 11.255 -0.006 -14.262 1.00 97.19 87 GLN A N 1
ATOM 726 C CA . GLN A 1 87 ? 11.819 -1.344 -14.399 1.00 97.19 87 GLN A CA 1
ATOM 727 C C . GLN A 1 87 ? 12.762 -1.656 -13.240 1.00 97.19 87 GLN A C 1
ATOM 729 O O . GLN A 1 87 ? 12.626 -2.700 -12.616 1.00 97.19 87 GLN A O 1
ATOM 734 N N . GLU A 1 88 ? 13.676 -0.740 -12.922 1.00 95.75 88 GLU A N 1
ATOM 735 C CA . GLU A 1 88 ? 14.636 -0.914 -11.827 1.00 95.75 88 GLU A CA 1
ATOM 736 C C . GLU A 1 88 ? 13.922 -0.990 -10.474 1.00 95.75 88 GLU A C 1
ATOM 738 O O . GLU A 1 88 ? 14.205 -1.887 -9.682 1.00 95.75 88 GLU A O 1
ATOM 743 N N . CYS A 1 89 ? 12.936 -0.117 -10.229 1.00 95.50 89 CYS A N 1
ATOM 744 C CA . CYS A 1 89 ? 12.114 -0.193 -9.019 1.00 95.50 89 CYS A CA 1
ATOM 745 C C . CYS A 1 89 ? 11.325 -1.506 -8.936 1.00 95.50 89 CYS A C 1
ATOM 747 O O . CYS A 1 89 ? 11.238 -2.099 -7.863 1.00 95.50 89 CYS A O 1
ATOM 749 N N . SER A 1 90 ? 10.756 -1.970 -10.051 1.00 95.75 90 SER A N 1
ATOM 750 C CA . SER A 1 90 ? 10.009 -3.228 -10.092 1.00 95.75 90 SER A CA 1
ATOM 751 C C . SER A 1 90 ? 10.910 -4.427 -9.815 1.00 95.75 90 SER A C 1
ATOM 753 O O . SER A 1 90 ? 10.524 -5.289 -9.029 1.00 95.75 90 SER A O 1
ATOM 755 N N . SER A 1 91 ? 12.093 -4.484 -10.433 1.00 96.06 91 SER A N 1
ATOM 756 C CA . SER A 1 91 ? 13.066 -5.552 -10.194 1.00 96.06 91 SER A CA 1
ATOM 757 C C . SER A 1 91 ? 13.540 -5.543 -8.747 1.00 96.06 91 SER A C 1
ATOM 759 O O . SER A 1 91 ? 13.507 -6.580 -8.100 1.00 96.06 91 SER A O 1
ATOM 761 N N . LEU A 1 92 ? 13.863 -4.368 -8.191 1.00 94.38 92 LEU A N 1
ATOM 762 C CA . LEU A 1 92 ? 14.225 -4.246 -6.780 1.00 94.38 92 LEU A CA 1
ATOM 763 C C . LEU A 1 92 ? 13.137 -4.821 -5.873 1.00 94.38 92 LEU A C 1
ATOM 765 O O . LEU A 1 92 ? 13.438 -5.626 -5.005 1.00 94.38 92 LEU A O 1
ATOM 769 N N . VAL A 1 93 ? 11.882 -4.400 -6.046 1.00 95.62 93 VAL A N 1
ATOM 770 C CA . VAL A 1 93 ? 10.780 -4.850 -5.185 1.00 95.62 93 VAL A CA 1
ATOM 771 C C . VAL A 1 93 ? 10.560 -6.360 -5.313 1.00 95.62 93 VAL A C 1
ATOM 773 O O . VAL A 1 93 ? 10.322 -7.013 -4.300 1.00 95.62 93 VAL A O 1
ATOM 776 N N . ALA A 1 94 ? 10.660 -6.913 -6.524 1.00 94.69 94 ALA A N 1
ATOM 777 C CA . ALA A 1 94 ? 10.507 -8.346 -6.768 1.00 94.69 94 ALA A CA 1
ATOM 778 C C . ALA A 1 94 ? 11.655 -9.178 -6.174 1.00 94.69 94 ALA A C 1
ATOM 780 O O . ALA A 1 94 ? 11.403 -10.233 -5.599 1.00 94.69 94 ALA A O 1
ATOM 781 N N . ASP A 1 95 ? 12.892 -8.692 -6.279 1.00 95.00 95 ASP A N 1
ATOM 782 C CA . ASP A 1 95 ? 14.083 -9.400 -5.804 1.00 95.00 95 ASP A CA 1
ATOM 783 C C . ASP A 1 95 ? 14.289 -9.235 -4.288 1.00 95.00 95 ASP A C 1
ATOM 785 O O . ASP A 1 95 ? 14.844 -10.113 -3.628 1.00 95.00 95 ASP A O 1
ATOM 789 N N . PHE A 1 96 ? 13.853 -8.107 -3.719 1.00 94.81 96 PHE A N 1
ATOM 790 C CA . PHE A 1 96 ? 14.063 -7.762 -2.312 1.00 94.81 96 PHE A CA 1
ATOM 791 C C . PHE A 1 96 ? 12.987 -8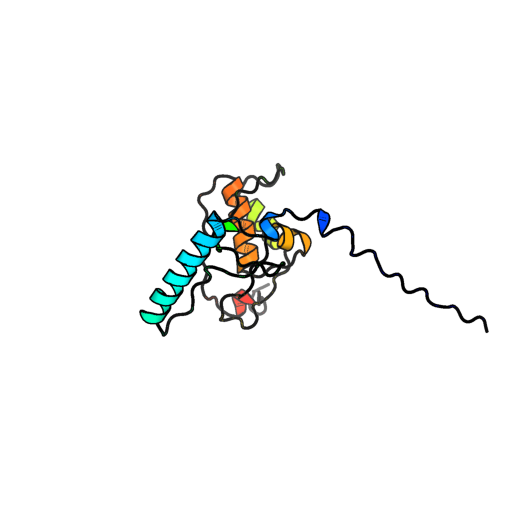.322 -1.375 1.00 94.81 96 PHE A C 1
ATOM 793 O O . PHE A 1 96 ? 13.260 -8.528 -0.191 1.00 94.81 96 PHE A O 1
ATOM 800 N N . LEU A 1 97 ? 11.761 -8.541 -1.861 1.00 97.19 97 LEU A N 1
ATOM 801 C CA . LEU A 1 97 ? 10.641 -8.977 -1.026 1.00 97.19 97 LEU A CA 1
ATOM 802 C C . LEU A 1 97 ? 10.315 -10.454 -1.219 1.00 97.19 97 LEU A C 1
ATOM 804 O O . LEU A 1 97 ? 10.139 -10.946 -2.328 1.00 97.19 97 LEU A O 1
ATOM 808 N N . SER A 1 98 ? 10.093 -11.138 -0.103 1.00 95.94 98 SER A N 1
ATOM 809 C CA . SER A 1 98 ? 9.441 -12.443 -0.080 1.00 95.94 98 SER A CA 1
ATOM 810 C C . SER A 1 98 ? 7.920 -12.276 -0.041 1.00 95.94 98 SER A C 1
ATOM 812 O O . SER A 1 98 ? 7.379 -11.634 0.865 1.00 95.94 98 SER A O 1
ATOM 814 N N . LEU A 1 99 ? 7.221 -12.881 -1.005 1.00 93.88 99 LEU A N 1
ATOM 815 C CA . LEU A 1 99 ? 5.760 -12.841 -1.080 1.00 93.88 99 LEU A CA 1
ATOM 816 C C . LEU A 1 99 ? 5.119 -13.552 0.123 1.00 93.88 99 LEU A C 1
ATOM 818 O O . LEU A 1 99 ? 5.396 -14.720 0.398 1.00 93.88 99 LEU A O 1
ATOM 822 N N . GLN A 1 100 ? 4.200 -12.862 0.793 1.00 95.12 100 GLN A N 1
ATOM 823 C CA . GLN A 1 100 ? 3.276 -13.425 1.771 1.00 95.12 100 GLN A CA 1
ATOM 824 C C . GLN A 1 100 ? 1.871 -13.502 1.178 1.00 95.12 100 GLN A C 1
ATOM 826 O O . GLN A 1 100 ? 1.348 -12.534 0.628 1.00 95.12 100 GLN A O 1
ATOM 831 N N . LEU A 1 101 ? 1.248 -14.671 1.283 1.00 94.31 101 LEU A N 1
ATOM 832 C CA . LEU A 1 101 ? -0.115 -14.860 0.804 1.00 94.31 101 LEU A CA 1
ATOM 833 C C . LEU A 1 101 ? -1.121 -14.301 1.809 1.00 94.31 101 LEU A C 1
ATOM 835 O O . LEU A 1 101 ? -0.886 -14.290 3.016 1.00 94.31 101 LEU A O 1
ATOM 839 N N . LEU A 1 102 ? -2.255 -13.847 1.285 1.00 93.19 102 LEU A N 1
ATOM 840 C CA . LEU A 1 102 ? -3.391 -13.448 2.103 1.00 93.19 102 LEU A CA 1
ATOM 841 C C . LEU A 1 102 ? -4.100 -14.681 2.652 1.00 93.19 102 LEU A C 1
ATOM 843 O O . LEU A 1 102 ? -4.334 -15.643 1.921 1.00 93.19 102 LEU A O 1
ATOM 847 N N . GLU A 1 103 ? -4.509 -14.601 3.913 1.00 91.31 103 GLU A N 1
ATOM 848 C CA . GLU A 1 103 ? -5.297 -15.630 4.583 1.00 91.31 103 GLU A CA 1
ATOM 849 C C . GLU A 1 103 ? -6.575 -14.994 5.160 1.00 91.31 103 GLU A C 1
ATOM 851 O O . GLU A 1 103 ? -6.502 -14.295 6.175 1.00 91.31 103 GLU A O 1
ATOM 856 N N . PRO A 1 104 ? -7.752 -15.186 4.529 1.00 92.56 104 PRO A N 1
ATOM 857 C CA . PRO A 1 104 ? -8.000 -15.986 3.323 1.00 92.56 104 PRO A CA 1
ATOM 858 C C . PRO A 1 104 ? -7.624 -15.256 2.009 1.00 92.56 104 PRO A C 1
ATOM 860 O O . PRO A 1 104 ? -7.734 -14.031 1.927 1.00 92.56 104 PRO A O 1
ATOM 863 N N . PRO A 1 105 ? -7.298 -15.988 0.922 1.00 92.25 105 PRO A N 1
ATOM 864 C CA . PRO A 1 105 ? -6.744 -15.413 -0.314 1.00 92.25 105 PRO A CA 1
ATOM 865 C C . PRO A 1 105 ? -7.725 -14.559 -1.128 1.00 92.25 105 PRO A C 1
ATOM 867 O O . PRO A 1 105 ? -7.323 -13.846 -2.043 1.00 92.25 105 PRO A O 1
ATOM 870 N N . THR A 1 106 ? -9.024 -14.643 -0.834 1.00 91.44 106 THR A N 1
ATOM 871 C CA . THR A 1 106 ? -10.083 -13.940 -1.575 1.00 91.44 106 THR A CA 1
ATOM 872 C C . THR A 1 106 ? -10.574 -12.667 -0.886 1.00 91.44 106 THR A C 1
ATOM 874 O O . THR A 1 106 ? -11.489 -12.013 -1.397 1.00 91.44 106 THR A O 1
ATOM 877 N N . GLN A 1 107 ? -10.028 -12.328 0.281 1.00 92.19 107 GLN A N 1
ATOM 878 C CA . GLN A 1 107 ? -10.432 -11.153 1.048 1.00 92.19 107 GLN A CA 1
ATOM 879 C C . GLN A 1 107 ? -9.354 -10.076 1.007 1.00 92.19 107 GLN A C 1
ATOM 881 O O . GLN A 1 107 ? -8.166 -10.361 0.884 1.00 92.19 107 GLN A O 1
ATOM 886 N N . VAL A 1 108 ? -9.789 -8.821 1.115 1.00 92.50 108 VAL A N 1
ATOM 887 C CA . VAL A 1 108 ? -8.872 -7.704 1.351 1.00 92.50 108 VAL A CA 1
ATOM 888 C C . VAL A 1 108 ? -8.268 -7.835 2.753 1.00 92.50 108 VAL A C 1
ATOM 890 O O . VAL A 1 108 ? -8.970 -8.274 3.670 1.00 92.50 108 VAL A O 1
ATOM 893 N N . PRO A 1 109 ? -6.995 -7.463 2.952 1.00 94.19 109 PRO A N 1
ATOM 894 C CA . PRO A 1 109 ? -6.372 -7.607 4.255 1.00 94.19 109 PRO A CA 1
ATOM 895 C C . PRO A 1 109 ? -6.955 -6.599 5.254 1.00 94.19 109 PRO A C 1
ATOM 897 O O . PRO A 1 109 ? -7.214 -5.444 4.921 1.00 94.19 109 PRO A O 1
ATOM 900 N N . GLY A 1 110 ? -7.148 -7.023 6.505 1.00 92.56 110 GLY A N 1
ATOM 901 C CA . GLY A 1 110 ? -7.501 -6.102 7.594 1.00 92.56 110 GLY A CA 1
ATOM 902 C C . GLY A 1 110 ? -6.322 -5.229 8.041 1.00 92.56 110 GLY A C 1
ATOM 903 O O . GLY A 1 110 ? -6.523 -4.167 8.634 1.00 92.56 110 GLY A O 1
ATOM 904 N N . GLN A 1 111 ? -5.105 -5.681 7.735 1.00 94.69 111 GLN A N 1
ATOM 905 C CA . GLN A 1 111 ? -3.844 -5.022 8.041 1.00 94.69 111 GLN A CA 1
ATOM 906 C C . GLN A 1 111 ? -3.133 -4.562 6.771 1.00 94.69 111 GLN A C 1
ATOM 908 O O . GLN A 1 111 ? -3.195 -5.230 5.746 1.00 94.69 111 GLN A O 1
ATOM 913 N N . LEU A 1 112 ? -2.452 -3.424 6.834 1.00 95.81 112 LEU A N 1
ATOM 914 C CA . LEU A 1 112 ? -1.584 -2.962 5.757 1.00 95.81 112 LEU A CA 1
ATOM 915 C C . LEU A 1 112 ? -0.336 -2.343 6.372 1.00 95.81 112 LEU A C 1
ATOM 917 O O . LEU A 1 112 ? -0.418 -1.289 7.009 1.00 95.81 112 LEU A O 1
ATOM 921 N N . PHE A 1 113 ? 0.801 -3.008 6.205 1.00 94.81 113 PHE A N 1
ATOM 922 C CA . PHE A 1 113 ? 2.046 -2.582 6.824 1.00 94.81 113 PHE A CA 1
ATOM 923 C C . PHE A 1 113 ? 2.616 -1.374 6.087 1.00 94.81 113 PHE A C 1
ATOM 925 O O . PHE A 1 113 ? 2.493 -1.233 4.865 1.00 94.81 113 PHE A O 1
ATOM 932 N N . SER A 1 114 ? 3.253 -0.479 6.839 1.00 91.62 114 SER A N 1
ATOM 933 C CA . SER A 1 114 ? 3.923 0.673 6.250 1.00 91.62 114 SER A CA 1
ATOM 934 C C . SER A 1 114 ? 5.081 0.253 5.329 1.00 91.62 114 SER A C 1
ATOM 936 O O . SER A 1 114 ? 5.728 -0.768 5.582 1.00 91.62 114 SER A O 1
ATOM 938 N N . PRO A 1 115 ? 5.435 1.061 4.308 1.00 91.56 115 PRO A N 1
ATOM 939 C CA . PRO A 1 115 ? 6.627 0.820 3.492 1.00 91.56 115 PRO A CA 1
ATOM 940 C C . PRO A 1 115 ? 7.900 0.603 4.328 1.00 91.56 115 PRO A C 1
ATOM 942 O O . PRO A 1 115 ? 8.725 -0.241 3.995 1.00 91.56 115 PRO A O 1
ATOM 945 N N . THR A 1 116 ? 8.044 1.312 5.454 1.00 90.31 116 THR A N 1
ATOM 946 C CA . THR A 1 116 ? 9.176 1.136 6.377 1.00 90.31 116 THR A CA 1
ATOM 947 C C . THR A 1 116 ? 9.176 -0.243 7.039 1.00 90.31 116 THR A C 1
ATOM 949 O O . THR A 1 116 ? 10.228 -0.877 7.120 1.00 90.31 116 THR A O 1
ATOM 952 N N . ALA A 1 117 ? 8.019 -0.723 7.499 1.00 91.88 117 ALA A N 1
ATOM 953 C CA . ALA A 1 117 ? 7.900 -2.053 8.089 1.00 91.88 117 ALA A CA 1
ATOM 954 C C . ALA A 1 117 ? 8.145 -3.158 7.054 1.00 91.88 117 ALA A C 1
ATOM 956 O O . ALA A 1 117 ? 8.877 -4.102 7.342 1.00 91.88 117 ALA A O 1
ATOM 957 N N . VAL A 1 118 ? 7.613 -2.999 5.840 1.00 95.12 118 VAL A N 1
ATOM 958 C CA . VAL A 1 118 ? 7.819 -3.926 4.716 1.00 95.12 118 VAL A CA 1
ATOM 959 C C . VAL A 1 118 ? 9.296 -4.031 4.337 1.00 95.12 118 VAL A C 1
ATOM 961 O O . VAL A 1 118 ? 9.823 -5.131 4.186 1.00 95.12 118 VAL A O 1
ATOM 964 N N . LEU A 1 119 ? 9.994 -2.895 4.226 1.00 92.69 119 LEU A N 1
ATOM 965 C CA . LEU A 1 119 ? 11.425 -2.887 3.917 1.00 92.69 119 LEU A CA 1
ATOM 966 C C . LEU A 1 119 ? 12.260 -3.556 5.017 1.00 92.69 119 LEU A C 1
ATOM 968 O O . LEU A 1 119 ? 13.251 -4.214 4.716 1.00 92.69 119 LEU A O 1
ATOM 972 N N . ARG A 1 120 ? 11.855 -3.409 6.285 1.00 92.56 120 ARG A N 1
ATOM 973 C CA . ARG A 1 120 ? 12.529 -4.039 7.428 1.00 92.56 120 ARG A CA 1
ATOM 974 C C . ARG A 1 120 ? 12.299 -5.549 7.474 1.00 92.56 120 ARG A C 1
ATOM 976 O O . ARG A 1 120 ? 13.231 -6.291 7.757 1.00 92.56 120 ARG A O 1
ATOM 983 N N . SER A 1 121 ? 11.067 -5.997 7.242 1.00 95.06 121 SER A N 1
ATOM 984 C CA . SER A 1 121 ? 10.705 -7.415 7.325 1.00 95.06 121 SER A CA 1
ATOM 985 C C . SER A 1 121 ? 11.117 -8.212 6.087 1.00 95.06 121 SER A C 1
ATOM 987 O O . SER A 1 121 ? 11.200 -9.438 6.171 1.00 95.06 121 SER A O 1
ATOM 989 N N . GLN A 1 122 ? 11.315 -7.533 4.947 1.00 97.06 122 GLN A N 1
ATOM 990 C CA . GLN A 1 122 ? 11.515 -8.129 3.619 1.00 97.06 122 GLN A CA 1
ATOM 991 C C . GLN A 1 122 ? 10.409 -9.121 3.238 1.00 97.06 122 GLN A C 1
ATOM 993 O O . GLN A 1 122 ? 10.607 -10.048 2.453 1.00 97.06 122 GLN A O 1
ATOM 998 N N . LYS A 1 123 ? 9.225 -8.943 3.821 1.00 97.00 123 LYS A N 1
ATOM 999 C CA . LYS A 1 123 ? 8.059 -9.801 3.648 1.00 97.00 123 LYS A CA 1
ATOM 1000 C C . LYS A 1 123 ? 6.859 -8.916 3.385 1.00 97.00 123 LYS A C 1
ATOM 1002 O O . LYS A 1 123 ? 6.636 -7.955 4.119 1.00 97.00 123 LYS A O 1
ATOM 1007 N N . ALA A 1 124 ? 6.113 -9.236 2.337 1.00 97.12 124 ALA A N 1
ATOM 1008 C CA . ALA A 1 124 ? 5.003 -8.404 1.908 1.00 97.12 124 ALA A CA 1
ATOM 1009 C C . ALA A 1 124 ? 3.914 -9.216 1.225 1.00 97.12 124 ALA A C 1
ATOM 1011 O O . ALA A 1 124 ? 4.187 -10.096 0.406 1.00 97.12 124 ALA A O 1
ATOM 1012 N N . THR A 1 125 ? 2.671 -8.845 1.486 1.00 96.38 125 THR A N 1
ATOM 1013 C CA . THR A 1 125 ? 1.538 -9.219 0.643 1.00 96.38 125 THR A CA 1
ATOM 1014 C C . THR A 1 125 ? 1.589 -8.503 -0.707 1.00 96.38 125 THR A C 1
ATOM 1016 O O . THR A 1 125 ? 2.314 -7.523 -0.894 1.00 96.38 125 THR A O 1
ATOM 1019 N N . SER A 1 126 ? 0.772 -8.945 -1.668 1.00 95.19 126 SER A N 1
ATOM 1020 C CA . SER A 1 126 ? 0.637 -8.249 -2.957 1.00 95.19 126 SER A CA 1
ATOM 1021 C C . SER A 1 126 ? 0.187 -6.790 -2.797 1.00 95.19 126 SER A C 1
ATOM 1023 O O . SER A 1 126 ? 0.610 -5.926 -3.567 1.00 95.19 126 SER A O 1
ATOM 1025 N N . PHE A 1 127 ? -0.617 -6.493 -1.771 1.00 96.06 127 PHE A N 1
ATOM 1026 C CA . PHE A 1 127 ? -1.061 -5.139 -1.437 1.00 96.06 127 PHE A CA 1
ATOM 1027 C C . PHE A 1 127 ? 0.103 -4.271 -0.955 1.00 96.06 127 PHE A C 1
ATOM 1029 O O . PHE A 1 127 ? 0.287 -3.154 -1.438 1.00 96.06 127 PHE A O 1
ATOM 1036 N N . GLU A 1 128 ? 0.912 -4.790 -0.038 1.00 96.94 128 GLU A N 1
ATOM 1037 C CA . GLU A 1 128 ? 2.063 -4.087 0.536 1.00 96.94 128 GLU A CA 1
ATOM 1038 C C . GLU A 1 128 ? 3.180 -3.890 -0.487 1.00 96.94 128 GLU A C 1
ATOM 1040 O O . GLU A 1 128 ? 3.708 -2.787 -0.609 1.00 96.94 128 GLU A O 1
ATOM 1045 N N . SER A 1 129 ? 3.482 -4.919 -1.284 1.00 96.62 129 SER A N 1
ATOM 1046 C CA . SER A 1 129 ? 4.459 -4.833 -2.373 1.00 96.62 129 SER A CA 1
ATOM 1047 C C . SER A 1 129 ? 4.044 -3.786 -3.412 1.00 96.62 129 SER A C 1
ATOM 1049 O O . SER A 1 129 ? 4.847 -2.922 -3.766 1.00 96.62 129 SER A O 1
ATOM 1051 N N . SER A 1 130 ? 2.770 -3.781 -3.827 1.00 96.62 130 SER A N 1
ATOM 1052 C CA . SER A 1 130 ? 2.242 -2.769 -4.754 1.00 96.62 130 SER A CA 1
ATOM 1053 C C . SER A 1 130 ? 2.270 -1.362 -4.151 1.00 96.62 130 SER A C 1
ATOM 1055 O O . SER A 1 130 ? 2.575 -0.397 -4.849 1.00 96.62 130 SER A O 1
ATOM 1057 N N . THR A 1 131 ? 1.978 -1.237 -2.854 1.00 96.44 131 THR A N 1
ATOM 1058 C CA . THR A 1 131 ? 2.022 0.038 -2.122 1.00 96.44 131 THR A CA 1
ATOM 1059 C C . THR A 1 131 ? 3.445 0.583 -2.065 1.00 96.44 131 THR A C 1
ATOM 1061 O O . THR A 1 131 ? 3.658 1.743 -2.412 1.00 96.44 131 THR A O 1
ATOM 1064 N N . LEU A 1 132 ? 4.428 -0.251 -1.710 1.00 96.19 132 LEU A N 1
ATOM 1065 C CA . LEU A 1 132 ? 5.843 0.120 -1.697 1.00 96.19 132 LEU A CA 1
ATOM 1066 C C . LEU A 1 132 ? 6.326 0.522 -3.096 1.00 96.19 132 LEU A C 1
ATOM 1068 O O . LEU A 1 132 ? 6.894 1.600 -3.244 1.00 96.19 132 LEU A O 1
ATOM 1072 N N . LEU A 1 133 ? 6.051 -0.284 -4.127 1.00 96.62 133 LEU A N 1
ATOM 1073 C CA . LEU A 1 133 ? 6.438 0.041 -5.502 1.00 96.62 133 LEU A CA 1
ATOM 1074 C C . LEU A 1 133 ? 5.828 1.371 -5.958 1.00 96.62 133 LEU A C 1
ATOM 1076 O O . LEU A 1 133 ? 6.543 2.234 -6.456 1.00 96.62 133 LEU A O 1
ATOM 1080 N N . CYS A 1 134 ? 4.528 1.573 -5.739 1.00 96.94 134 CYS A N 1
ATOM 1081 C CA . CYS A 1 134 ? 3.853 2.827 -6.071 1.00 96.94 134 CYS A CA 1
ATOM 1082 C C . CYS A 1 134 ? 4.497 4.023 -5.347 1.00 96.94 134 CYS A C 1
ATOM 1084 O O . CYS A 1 134 ? 4.768 5.047 -5.966 1.00 96.94 134 CYS A O 1
ATOM 1086 N N . SER A 1 135 ? 4.834 3.869 -4.064 1.00 95.69 135 SER A N 1
ATOM 1087 C CA . SER A 1 135 ? 5.544 4.867 -3.251 1.00 95.69 135 SER A CA 1
ATOM 1088 C C . SER A 1 135 ? 6.884 5.298 -3.871 1.00 95.69 135 SER A C 1
ATOM 1090 O O . SER A 1 135 ? 7.197 6.493 -3.906 1.00 95.69 135 SER A O 1
ATOM 1092 N N . LEU A 1 136 ? 7.658 4.338 -4.394 1.00 95.25 136 LEU A N 1
ATOM 1093 C CA . LEU A 1 136 ? 8.924 4.588 -5.096 1.00 95.25 136 LEU A CA 1
ATOM 1094 C C . LEU A 1 136 ? 8.695 5.305 -6.433 1.00 95.25 136 LEU A C 1
ATOM 1096 O O . LEU A 1 136 ? 9.347 6.306 -6.725 1.00 95.25 136 LEU A O 1
ATOM 1100 N N . LEU A 1 137 ? 7.733 4.832 -7.229 1.00 96.25 137 LEU A N 1
ATOM 1101 C CA . LEU A 1 137 ? 7.415 5.407 -8.539 1.00 96.25 137 LEU A CA 1
ATOM 1102 C C . LEU A 1 137 ? 6.903 6.848 -8.430 1.00 96.25 137 LEU A C 1
ATOM 1104 O O . LEU A 1 137 ? 7.299 7.702 -9.222 1.00 96.25 137 LEU A O 1
ATOM 1108 N N . LEU A 1 138 ? 6.087 7.140 -7.415 1.00 95.75 138 LEU A N 1
ATOM 1109 C CA . LEU A 1 138 ? 5.659 8.502 -7.096 1.00 95.75 138 LEU A CA 1
ATOM 1110 C C . LEU A 1 138 ? 6.855 9.400 -6.740 1.00 95.75 138 LEU A C 1
ATOM 1112 O O . LEU A 1 138 ? 6.885 10.558 -7.148 1.00 95.75 138 LEU A O 1
ATOM 1116 N N . GLY A 1 139 ? 7.861 8.871 -6.032 1.00 94.25 139 GLY A N 1
ATOM 1117 C CA . GLY A 1 139 ? 9.120 9.579 -5.754 1.00 94.25 139 GLY A CA 1
ATOM 1118 C C . GLY A 1 139 ? 9.930 9.908 -7.015 1.00 94.25 139 GLY A C 1
ATOM 1119 O O . GLY A 1 139 ? 10.606 10.931 -7.068 1.00 94.25 139 GLY A O 1
ATOM 1120 N N . LEU A 1 140 ? 9.795 9.093 -8.064 1.00 94.38 140 LEU A N 1
ATOM 1121 C CA . LEU A 1 140 ? 10.375 9.323 -9.391 1.00 94.38 140 LEU A CA 1
ATOM 1122 C C . LEU A 1 140 ? 9.487 10.177 -10.317 1.00 94.38 140 LEU A C 1
ATOM 1124 O O . LEU A 1 140 ? 9.797 10.327 -11.498 1.00 94.38 140 LEU A O 1
ATOM 1128 N N . ASN A 1 141 ? 8.409 10.773 -9.796 1.00 93.94 141 ASN A N 1
ATOM 1129 C CA . ASN A 1 141 ? 7.432 11.584 -10.534 1.00 93.94 141 ASN A CA 1
ATOM 1130 C C . ASN A 1 141 ? 6.607 10.818 -11.585 1.00 93.94 141 ASN A C 1
ATOM 1132 O O . ASN A 1 141 ? 6.081 11.429 -12.519 1.00 93.94 141 ASN A O 1
ATOM 1136 N N . TYR A 1 142 ? 6.454 9.500 -11.443 1.00 95.25 142 TYR A N 1
ATOM 1137 C CA . TYR A 1 142 ? 5.445 8.769 -12.210 1.00 95.25 142 TYR A CA 1
ATOM 1138 C C . TYR A 1 142 ? 4.057 9.007 -11.617 1.00 95.25 142 TYR A C 1
ATOM 1140 O O . TYR A 1 142 ? 3.881 9.005 -10.401 1.00 95.25 142 TYR A O 1
ATOM 1148 N N . ASP A 1 143 ? 3.055 9.141 -12.484 1.00 95.44 143 ASP A N 1
ATOM 1149 C CA . ASP A 1 143 ? 1.650 9.134 -12.080 1.00 95.44 143 ASP A CA 1
ATOM 1150 C C . ASP A 1 143 ? 1.198 7.681 -11.866 1.00 95.44 143 ASP A C 1
ATOM 1152 O O . ASP A 1 143 ? 0.898 6.959 -12.821 1.00 95.44 143 ASP A O 1
ATOM 1156 N N . CYS A 1 144 ? 1.260 7.213 -10.618 1.00 94.38 144 CYS A N 1
ATOM 1157 C CA . CYS A 1 144 ? 1.058 5.811 -10.262 1.00 94.38 144 CYS A CA 1
ATOM 1158 C C . CYS A 1 144 ? -0.062 5.639 -9.231 1.00 94.38 144 CYS A C 1
ATOM 1160 O O . CYS A 1 144 ? -0.230 6.444 -8.316 1.00 94.38 144 CYS A O 1
ATOM 1162 N N . TYR A 1 145 ? -0.808 4.542 -9.370 1.00 95.19 145 TYR A N 1
ATOM 1163 C CA . TYR A 1 145 ? -1.924 4.179 -8.504 1.00 95.19 145 TYR A CA 1
ATOM 1164 C C . TYR A 1 145 ? -1.879 2.684 -8.203 1.00 95.19 145 TYR A C 1
ATOM 1166 O O . TYR A 1 145 ? -1.482 1.882 -9.048 1.00 95.19 145 TYR A O 1
ATOM 1174 N N . VAL A 1 146 ? -2.347 2.300 -7.015 1.00 95.50 146 VAL A N 1
ATOM 1175 C CA . VAL A 1 146 ? -2.521 0.891 -6.647 1.00 95.50 146 VAL A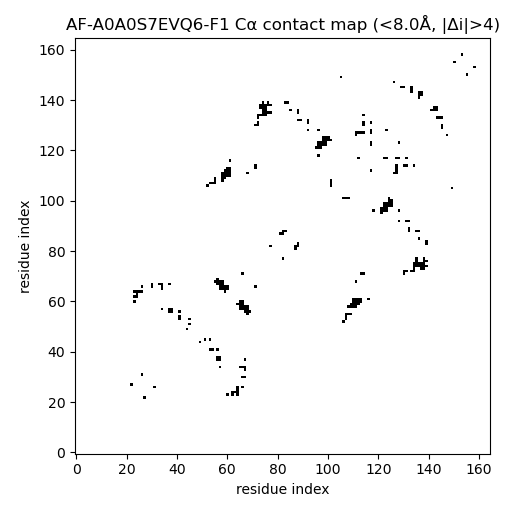 CA 1
ATOM 1176 C C . VAL A 1 146 ? -3.954 0.467 -6.943 1.00 95.50 146 VAL A C 1
ATOM 1178 O O . VAL A 1 146 ? -4.908 1.105 -6.498 1.00 95.50 146 VAL A O 1
ATOM 1181 N N . VAL A 1 147 ? -4.100 -0.637 -7.673 1.00 94.06 147 VAL A N 1
ATOM 1182 C CA . VAL A 1 147 ? -5.388 -1.274 -7.964 1.00 94.06 147 VAL A CA 1
ATOM 1183 C C . VAL A 1 147 ? -5.381 -2.669 -7.352 1.00 94.06 147 VAL A C 1
ATOM 1185 O O . VAL A 1 147 ? -4.370 -3.363 -7.395 1.00 94.06 147 VAL A O 1
ATOM 1188 N N . SER A 1 148 ? -6.511 -3.086 -6.782 1.00 92.81 148 SER A N 1
ATOM 1189 C CA . SER A 1 148 ? -6.685 -4.429 -6.224 1.00 92.81 148 SER A CA 1
ATOM 1190 C C . SER A 1 148 ? -7.784 -5.192 -6.960 1.00 92.81 148 SER A C 1
ATOM 1192 O O . SER A 1 148 ? -8.751 -4.605 -7.448 1.00 92.81 148 SER A O 1
ATOM 1194 N N . GLY A 1 149 ? -7.613 -6.508 -7.064 1.00 92.38 149 GLY A N 1
ATOM 1195 C CA . GLY A 1 149 ? -8.511 -7.404 -7.783 1.00 92.38 149 GLY A CA 1
ATOM 1196 C C . GLY A 1 149 ? -8.132 -8.868 -7.572 1.00 92.38 149 GLY A C 1
ATOM 1197 O O . GLY A 1 149 ? -7.339 -9.191 -6.690 1.00 92.38 149 GLY A O 1
ATOM 1198 N N . TYR A 1 150 ? -8.701 -9.746 -8.395 1.00 92.81 150 TYR A N 1
ATOM 1199 C CA . TYR A 1 150 ? -8.461 -11.186 -8.336 1.00 92.81 150 TYR A CA 1
ATOM 1200 C C . TYR A 1 150 ? -7.602 -11.650 -9.508 1.00 92.81 150 TYR A C 1
ATOM 1202 O O . TYR A 1 150 ? -7.780 -11.188 -10.635 1.00 92.81 150 TYR A O 1
ATOM 1210 N N . ALA A 1 151 ? -6.715 -12.604 -9.240 1.00 92.94 151 ALA A N 1
ATOM 1211 C CA . ALA A 1 151 ? -5.903 -13.283 -10.239 1.00 92.94 151 ALA A CA 1
ATOM 1212 C C . ALA A 1 151 ? -6.051 -14.806 -10.103 1.00 92.94 151 ALA A C 1
ATOM 1214 O O . ALA A 1 151 ? -6.535 -15.310 -9.086 1.00 92.94 151 ALA A O 1
ATOM 1215 N N . ALA A 1 152 ? -5.664 -15.534 -11.154 1.00 93.81 152 ALA A N 1
ATOM 1216 C CA . ALA A 1 152 ? -5.656 -16.993 -11.146 1.00 93.81 152 ALA A CA 1
ATOM 1217 C C . ALA A 1 152 ? -4.728 -17.524 -10.043 1.00 93.81 152 ALA A C 1
ATOM 1219 O O . ALA A 1 152 ? -3.691 -16.926 -9.749 1.00 93.81 152 ALA A O 1
ATOM 1220 N N . ARG A 1 153 ? -5.087 -18.662 -9.442 1.00 91.94 153 ARG A N 1
ATOM 1221 C CA . ARG A 1 153 ? -4.352 -19.231 -8.304 1.00 91.94 153 ARG A CA 1
ATOM 1222 C C . ARG A 1 153 ? -2.895 -19.509 -8.660 1.00 91.94 153 ARG A C 1
ATOM 1224 O O . ARG A 1 153 ? -2.008 -19.213 -7.871 1.00 91.94 153 ARG A O 1
ATOM 1231 N N . GLU A 1 154 ? -2.664 -20.053 -9.844 1.00 92.31 154 GLU A N 1
ATOM 1232 C CA . GLU A 1 154 ? -1.351 -20.414 -10.371 1.00 92.31 154 GLU A CA 1
ATOM 1233 C C . GLU A 1 154 ? -0.452 -19.176 -10.479 1.00 92.31 154 GLU A C 1
ATOM 1235 O O . GLU A 1 154 ? 0.715 -19.225 -10.109 1.00 92.31 154 GLU A O 1
ATOM 1240 N N . MET A 1 155 ? -1.022 -18.034 -10.884 1.00 90.31 155 MET A N 1
ATOM 1241 C CA . MET A 1 155 ? -0.314 -16.752 -10.934 1.00 90.31 155 MET A CA 1
ATOM 1242 C C . MET A 1 155 ? 0.041 -16.251 -9.530 1.00 90.31 155 MET A C 1
ATOM 1244 O O . MET A 1 155 ? 1.176 -15.852 -9.295 1.00 90.31 155 MET A O 1
ATOM 1248 N N . CYS A 1 156 ? -0.898 -16.308 -8.581 1.00 91.19 156 CYS A N 1
ATOM 1249 C CA . CYS A 1 156 ? -0.653 -15.884 -7.198 1.00 91.19 156 CYS A CA 1
ATOM 1250 C C . CYS A 1 156 ? 0.385 -16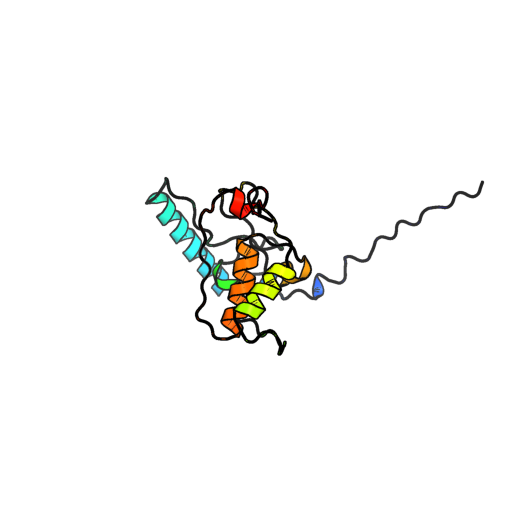.755 -6.474 1.00 91.19 156 CYS A C 1
ATOM 1252 O O . CYS A 1 156 ? 1.061 -16.272 -5.571 1.00 91.19 156 CYS A O 1
ATOM 1254 N N . LEU A 1 157 ? 0.484 -18.035 -6.841 1.00 91.00 157 LEU A N 1
ATOM 1255 C CA . LEU A 1 157 ? 1.420 -18.993 -6.252 1.00 91.00 157 LEU A CA 1
ATOM 1256 C C . LEU A 1 157 ? 2.748 -19.090 -7.008 1.00 91.00 157 LEU A C 1
ATOM 1258 O O . LEU A 1 157 ? 3.591 -19.890 -6.608 1.00 91.00 157 LEU A O 1
ATOM 1262 N N . MET A 1 158 ? 2.931 -18.308 -8.080 1.00 85.94 158 MET A N 1
ATOM 1263 C CA . MET A 1 158 ? 4.085 -18.424 -8.977 1.00 85.94 158 MET A CA 1
ATOM 1264 C C . MET A 1 158 ? 4.311 -19.881 -9.418 1.00 85.94 158 MET A C 1
ATOM 1266 O O . MET A 1 158 ? 5.427 -20.395 -9.382 1.00 85.94 158 MET A O 1
ATOM 1270 N N . ASP A 1 159 ? 3.234 -20.576 -9.791 1.00 89.12 159 ASP A N 1
ATOM 1271 C CA . ASP A 1 159 ? 3.297 -21.976 -10.202 1.00 89.12 159 ASP A CA 1
ATOM 1272 C C . ASP A 1 159 ? 3.914 -22.095 -11.603 1.00 89.12 159 ASP A C 1
ATOM 1274 O O . ASP A 1 159 ? 3.276 -21.817 -12.620 1.00 89.12 159 ASP A O 1
ATOM 1278 N N . LEU A 1 160 ? 5.181 -22.515 -11.643 1.00 87.06 160 LEU A N 1
ATOM 1279 C CA . LEU A 1 160 ? 5.949 -22.712 -12.874 1.00 87.06 160 LEU A CA 1
ATOM 1280 C C . LEU A 1 160 ? 5.904 -24.163 -13.379 1.00 87.06 160 LEU A C 1
ATOM 1282 O O . LEU A 1 160 ? 6.636 -24.509 -14.305 1.00 87.06 160 LEU A O 1
ATOM 1286 N N . SER A 1 161 ? 5.054 -25.028 -12.811 1.00 88.94 161 SER A N 1
ATOM 1287 C CA . SER A 1 161 ? 4.980 -26.452 -13.185 1.00 88.94 161 SER A CA 1
ATOM 1288 C C . SER A 1 161 ? 4.626 -26.695 -14.658 1.00 88.94 161 SER A C 1
ATOM 1290 O O . SER A 1 161 ? 4.938 -27.755 -15.198 1.00 88.94 161 SER A O 1
ATOM 1292 N N . LEU A 1 162 ? 4.008 -25.712 -15.319 1.00 82.62 162 LEU A N 1
ATOM 1293 C CA . LEU A 1 162 ? 3.639 -25.748 -16.738 1.00 82.62 162 LEU A CA 1
ATOM 1294 C C . LEU A 1 162 ? 4.596 -24.954 -17.646 1.00 82.62 162 LEU A C 1
ATOM 1296 O O . LEU A 1 162 ? 4.356 -24.870 -18.853 1.00 82.62 162 LEU A O 1
ATOM 1300 N N . GLN A 1 163 ? 5.658 -24.353 -17.100 1.00 81.25 163 GLN A N 1
ATOM 1301 C CA . GLN A 1 163 ? 6.607 -23.569 -17.884 1.00 81.25 163 GLN A CA 1
ATOM 1302 C C . GLN A 1 163 ? 7.539 -24.506 -18.664 1.00 81.25 163 GLN A C 1
ATOM 1304 O O . GLN A 1 163 ? 8.198 -25.373 -18.094 1.00 81.25 163 GLN A O 1
ATOM 1309 N N . GLN A 1 164 ? 7.574 -24.350 -19.990 1.00 75.44 164 GLN A N 1
ATOM 1310 C CA . GLN A 1 164 ? 8.5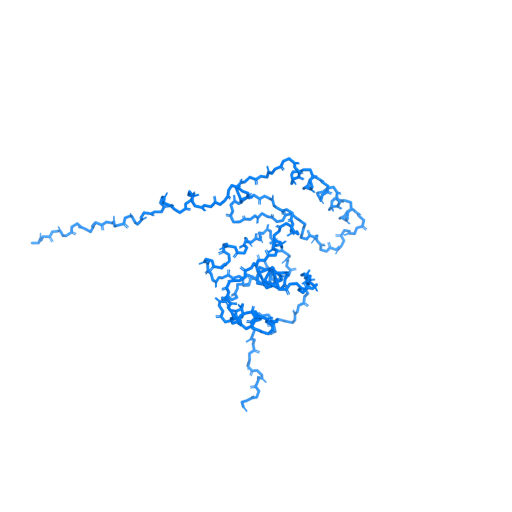00 -25.101 -20.838 1.00 75.44 164 GLN A CA 1
ATOM 1311 C C . GLN A 1 164 ? 9.941 -24.664 -20.543 1.00 75.44 164 GLN A C 1
ATOM 1313 O O . GLN A 1 164 ? 10.212 -23.463 -20.484 1.00 75.44 164 GLN A O 1
ATOM 1318 N N . CYS A 1 165 ? 10.821 -25.648 -20.330 1.00 71.38 165 CYS A N 1
ATOM 1319 C CA . CYS A 1 165 ? 12.256 -25.450 -20.118 1.00 71.38 165 CYS A CA 1
ATOM 1320 C C . CYS A 1 165 ? 12.961 -24.895 -21.359 1.00 71.38 165 CYS A C 1
ATOM 1322 O O . CYS A 1 165 ? 12.586 -25.306 -22.483 1.00 71.38 165 CYS A O 1
#

pLDDT: mean 87.86, std 15.54, range [36.91, 97.75]

Foldseek 3Di:
DDPDDDPPPPDDPPPVVVVDDPVLQDDDPVQVVVVVVQVVVQVVCCVVPVPDAGDPQWAA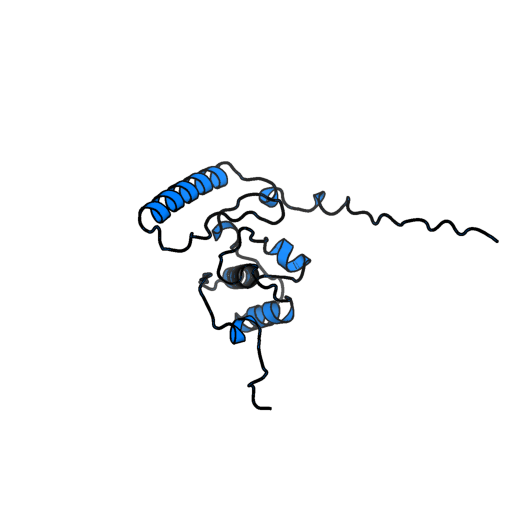EPNRHTGGLCVLQAQDAPVDPQQQDLVSLLCCLVVQADEDADVVNQHDDSYAYHLVVCNVVSYDYPSNSQSNSSNHVVNNVDPDDDDDDDDDPCVSVVPCVVPDD

Sequence (165 aa):
MVMLEEEEEEEEDVSIDLLIPEPYKSNSQKEEHLLEMAENFQRQYLLLHPDRTPLLLYPVNEYGVRKFVSTTLRPTETGLWELQSWQECSSLVADFLSLQLLEPPTQVPGQLFSPTAVLRSQKATSFESSTLLCSLLLGLNYDCYVVSGYAAREMCLMDLSLQQC

Solvent-accessible surface area (backbone atoms only — not comparable to full-atom values): 10364 Å² total; per-residue (Å²): 135,82,81,78,79,79,78,80,81,79,74,82,79,78,70,63,73,78,75,56,63,63,75,61,72,49,76,52,76,68,52,49,54,50,44,53,52,48,51,55,48,49,54,54,47,43,72,78,38,70,91,53,81,80,77,80,49,58,29,23,31,86,72,69,35,72,39,48,48,72,74,64,56,47,68,35,77,77,92,46,88,79,58,81,47,71,66,45,44,50,50,48,54,62,75,59,38,45,82,40,82,57,88,62,76,90,54,82,67,69,59,49,55,47,57,69,55,32,67,71,66,31,46,31,35,73,68,40,47,43,44,40,49,37,14,41,39,36,39,72,71,44,96,68,81,83,83,87,84,88,76,58,67,50,68,78,66,66,61,60,90,83,59,82,130

Radius of gyration: 19.96 Å; Cα contacts (8 Å, |Δi|>4): 164; chains: 1; bounding box: 56×49×58 Å

Organism: NCBI:txid188132